Protein AF-A0A957WY30-F1 (afdb_monomer)

Sequence (82 aa):
PMPRDGKPILGPVPHVPGFYMATSHSGITLSPIHGKIISDLIVEGETDISIEDYDPLRFQRQGFRDTPDRSMPADPLVPRKL

Structure (mmCIF, N/CA/C/O backbone):
data_AF-A0A957WY30-F1
#
_entry.id   AF-A0A957WY30-F1
#
loop_
_atom_site.group_PDB
_atom_site.id
_atom_site.type_symbol
_atom_site.label_atom_id
_atom_site.label_alt_id
_atom_site.label_comp_id
_atom_site.label_asym_id
_atom_site.label_entity_id
_atom_site.label_seq_id
_atom_site.pdbx_PDB_ins_code
_atom_site.Cartn_x
_atom_site.Cartn_y
_atom_site.Cartn_z
_atom_site.occupancy
_atom_site.B_iso_or_equiv
_atom_site.auth_seq_id
_atom_site.auth_comp_id
_atom_site.auth_asym_id
_atom_site.auth_atom_id
_atom_site.pdbx_PDB_model_num
ATOM 1 N N . PRO A 1 1 ? 8.113 -10.123 -8.761 1.00 70.50 1 PRO A N 1
ATOM 2 C CA . PRO A 1 1 ? 7.655 -9.523 -10.041 1.00 70.50 1 PRO A CA 1
ATOM 3 C C . PRO A 1 1 ? 7.877 -8.007 -9.984 1.00 70.50 1 PRO A C 1
ATOM 5 O O . PRO A 1 1 ? 7.778 -7.448 -8.894 1.00 70.50 1 PRO A O 1
ATOM 8 N N . MET A 1 2 ? 8.222 -7.367 -11.104 1.00 84.75 2 MET A N 1
ATOM 9 C CA . MET A 1 2 ? 8.519 -5.930 -11.160 1.00 84.75 2 MET A CA 1
ATOM 10 C C . MET A 1 2 ? 7.599 -5.251 -12.185 1.00 84.75 2 MET A C 1
ATOM 12 O O . MET A 1 2 ? 7.618 -5.651 -13.350 1.00 84.75 2 MET A O 1
ATOM 16 N N . PRO A 1 3 ? 6.783 -4.263 -11.776 1.00 85.94 3 PRO A N 1
ATOM 17 C CA . PRO A 1 3 ? 6.018 -3.435 -12.708 1.00 85.94 3 PRO A CA 1
ATOM 18 C C . PRO A 1 3 ? 6.933 -2.661 -13.6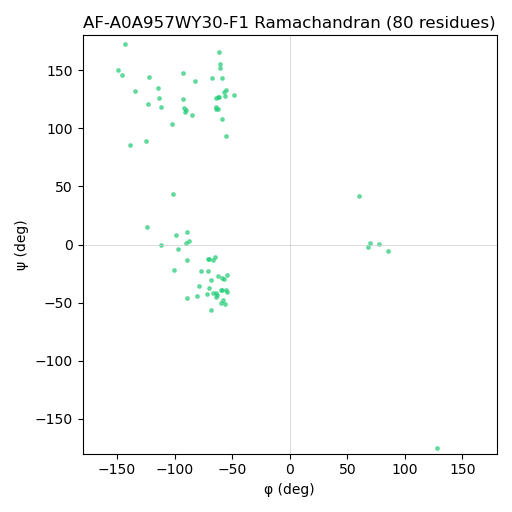68 1.00 85.94 3 PRO A C 1
ATOM 20 O O . PRO A 1 3 ? 8.091 -2.398 -13.347 1.00 85.94 3 PRO A O 1
ATOM 23 N N . ARG A 1 4 ? 6.423 -2.279 -14.848 1.00 84.38 4 ARG A N 1
ATOM 24 C CA . ARG A 1 4 ? 7.226 -1.629 -15.909 1.00 84.38 4 ARG A CA 1
ATOM 25 C C . ARG A 1 4 ? 7.895 -0.321 -15.477 1.00 84.38 4 ARG A C 1
ATOM 27 O O . ARG A 1 4 ? 8.935 0.026 -16.019 1.00 84.38 4 ARG A O 1
ATOM 34 N N . ASP A 1 5 ? 7.304 0.394 -14.528 1.00 90.75 5 ASP A N 1
ATOM 35 C CA . ASP A 1 5 ? 7.844 1.643 -13.982 1.00 90.75 5 ASP A CA 1
ATOM 36 C C . ASP A 1 5 ? 8.820 1.428 -12.813 1.00 90.75 5 ASP A C 1
ATOM 38 O O . ASP A 1 5 ? 9.289 2.394 -12.216 1.00 90.75 5 ASP A O 1
ATOM 42 N N . GLY A 1 6 ? 9.114 0.174 -12.457 1.00 90.44 6 GLY A N 1
ATOM 43 C CA . GLY A 1 6 ? 10.007 -0.181 -11.355 1.00 90.44 6 GLY A CA 1
ATOM 44 C C . GLY A 1 6 ? 9.454 0.128 -9.961 1.00 90.44 6 GLY A C 1
ATOM 45 O O . GLY A 1 6 ? 10.135 -0.145 -8.972 1.00 90.44 6 GLY A O 1
ATOM 46 N N . LYS A 1 7 ? 8.231 0.663 -9.851 1.00 93.38 7 LYS A N 1
ATOM 47 C CA . LYS A 1 7 ? 7.603 1.024 -8.576 1.00 93.38 7 LYS A CA 1
ATOM 48 C C . LYS A 1 7 ? 6.754 -0.134 -8.040 1.00 93.38 7 LYS A C 1
ATOM 50 O O . LYS A 1 7 ? 6.164 -0.874 -8.831 1.00 93.38 7 LYS A O 1
ATOM 55 N N . PRO A 1 8 ? 6.640 -0.314 -6.712 1.00 94.75 8 PRO A N 1
ATOM 56 C CA . PRO A 1 8 ? 5.707 -1.286 -6.151 1.00 94.75 8 PRO A CA 1
ATOM 57 C C . PRO A 1 8 ? 4.251 -0.955 -6.517 1.00 94.75 8 PRO A C 1
ATOM 59 O O . PRO A 1 8 ? 3.925 0.134 -6.993 1.00 94.75 8 PRO A O 1
ATOM 62 N N . ILE A 1 9 ? 3.362 -1.921 -6.313 1.00 95.06 9 ILE A N 1
ATOM 63 C CA . ILE A 1 9 ? 1.911 -1.715 -6.350 1.00 95.06 9 ILE A CA 1
ATOM 64 C C . ILE A 1 9 ? 1.397 -1.901 -4.928 1.00 95.06 9 ILE A C 1
ATOM 66 O O . ILE A 1 9 ? 1.573 -2.987 -4.371 1.00 95.06 9 ILE A O 1
ATOM 70 N N . LEU A 1 10 ? 0.804 -0.850 -4.363 1.00 96.25 10 LEU A N 1
ATOM 71 C CA . LEU A 1 10 ? 0.312 -0.796 -2.988 1.00 96.25 10 LEU A CA 1
ATOM 72 C C . LEU A 1 10 ? -1.089 -0.187 -2.967 1.00 96.25 10 LEU A C 1
ATOM 74 O O . LEU A 1 10 ? -1.295 0.882 -3.533 1.00 96.25 10 LEU A O 1
ATOM 78 N N . GLY A 1 11 ? -2.020 -0.827 -2.264 1.00 96.06 11 GLY A N 1
ATOM 79 C CA . GLY A 1 11 ? -3.315 -0.232 -1.934 1.00 96.06 11 GLY A CA 1
ATOM 80 C C . GLY A 1 11 ? -4.524 -1.094 -2.299 1.00 96.06 11 GLY A C 1
ATOM 81 O O . GLY A 1 11 ? -4.366 -2.252 -2.703 1.00 96.06 11 GLY A O 1
ATOM 82 N N . PRO A 1 12 ? -5.741 -0.555 -2.116 1.00 95.38 12 PRO A N 1
ATOM 83 C CA . PRO A 1 12 ? -6.976 -1.264 -2.419 1.00 95.38 12 PRO A CA 1
ATOM 84 C C . PRO A 1 12 ? -7.118 -1.487 -3.924 1.00 95.38 12 PRO A C 1
ATOM 86 O O . PRO A 1 12 ? -6.770 -0.627 -4.733 1.00 95.38 12 PRO A O 1
ATOM 89 N N . VAL A 1 13 ? -7.669 -2.636 -4.304 1.00 92.56 13 VAL A N 1
ATOM 90 C CA . VAL A 1 13 ? -8.023 -2.923 -5.692 1.00 92.56 13 VAL A CA 1
ATOM 91 C C . VAL A 1 13 ? -9.461 -2.462 -5.931 1.00 92.56 13 VAL A C 1
ATOM 93 O O . VAL A 1 13 ? -10.393 -2.998 -5.325 1.00 92.56 13 VAL A O 1
ATOM 96 N N . PRO A 1 14 ? -9.679 -1.474 -6.812 1.00 83.00 14 PRO A N 1
ATOM 97 C CA . PRO A 1 14 ? -11.021 -0.992 -7.092 1.00 83.00 14 PRO A CA 1
ATOM 98 C C . PRO A 1 14 ? -11.916 -2.093 -7.662 1.00 83.00 14 PRO A C 1
ATOM 100 O O . PRO A 1 14 ? -11.458 -3.021 -8.325 1.00 83.00 14 PRO A O 1
ATOM 103 N N . HIS A 1 15 ? -13.218 -1.957 -7.409 1.00 86.56 15 HIS A N 1
ATOM 104 C CA . HIS A 1 15 ? -14.272 -2.901 -7.804 1.00 86.56 15 HIS A CA 1
ATOM 105 C C . HIS A 1 15 ? -14.252 -4.266 -7.093 1.00 86.56 15 HIS A C 1
ATOM 107 O O . HIS A 1 15 ? -15.175 -5.051 -7.303 1.00 86.56 15 HIS A O 1
ATOM 113 N N . VAL A 1 16 ? -13.279 -4.532 -6.211 1.00 93.50 16 VAL A N 1
ATOM 114 C CA . VAL A 1 16 ? -13.241 -5.736 -5.364 1.00 93.50 16 VAL A CA 1
ATOM 115 C C . VAL A 1 16 ? -13.122 -5.321 -3.890 1.00 93.50 16 VAL A C 1
ATOM 117 O O . VAL A 1 16 ? -12.012 -5.161 -3.379 1.00 93.50 16 VAL A O 1
ATOM 120 N N . PRO A 1 17 ? -14.250 -5.108 -3.185 1.00 90.44 17 PRO A N 1
ATOM 121 C CA . PRO A 1 17 ? -14.237 -4.670 -1.791 1.00 90.44 17 PRO A CA 1
ATOM 122 C C . PRO A 1 17 ? -13.415 -5.601 -0.893 1.00 90.44 17 PRO A C 1
ATOM 124 O O . PRO A 1 17 ? -13.560 -6.820 -0.954 1.00 90.44 17 PRO A O 1
ATOM 127 N N . GLY A 1 18 ? -12.557 -5.018 -0.055 1.00 93.50 18 GLY A N 1
ATOM 128 C CA . GLY A 1 18 ? -11.701 -5.759 0.875 1.00 93.50 18 GLY A CA 1
ATOM 129 C C . GLY A 1 18 ? -10.466 -6.412 0.243 1.00 93.50 18 GLY A C 1
ATOM 130 O O . GLY A 1 18 ? -9.693 -7.043 0.962 1.00 93.50 18 GLY A O 1
ATOM 131 N N . PHE A 1 19 ? -10.243 -6.268 -1.068 1.00 95.88 19 PHE A N 1
ATOM 132 C CA . PHE A 1 19 ? -9.033 -6.768 -1.713 1.00 95.88 19 PHE A CA 1
ATOM 133 C C . PHE A 1 19 ? -7.946 -5.691 -1.769 1.00 95.88 19 PHE A C 1
ATOM 135 O O . PHE A 1 19 ? -8.153 -4.604 -2.307 1.00 95.88 19 PHE A O 1
ATOM 142 N N . TYR A 1 20 ? -6.767 -6.019 -1.245 1.00 96.19 20 TYR A N 1
ATOM 143 C CA . TYR A 1 20 ? -5.600 -5.140 -1.203 1.00 96.19 20 TYR A CA 1
ATOM 144 C C . TYR A 1 20 ? -4.424 -5.806 -1.906 1.00 96.19 20 TYR A C 1
ATOM 146 O O . TYR A 1 20 ? -4.229 -7.020 -1.814 1.00 96.19 20 TYR A O 1
ATOM 154 N N . MET A 1 21 ? -3.618 -5.003 -2.592 1.00 94.62 21 MET A N 1
ATOM 155 C CA . MET A 1 21 ? -2.432 -5.462 -3.296 1.00 94.62 21 MET A CA 1
ATOM 156 C C . MET A 1 21 ? -1.176 -4.873 -2.663 1.00 94.62 21 MET A C 1
ATOM 158 O O . MET A 1 21 ? -1.107 -3.676 -2.401 1.00 94.62 21 MET A O 1
ATOM 162 N N . ALA A 1 22 ? -0.171 -5.724 -2.456 1.00 95.50 22 ALA A N 1
ATOM 163 C CA . ALA A 1 22 ? 1.172 -5.324 -2.059 1.00 95.50 22 ALA A CA 1
ATOM 164 C C . ALA A 1 22 ? 2.209 -6.152 -2.823 1.00 95.50 22 ALA A C 1
ATOM 166 O O . ALA A 1 22 ? 2.657 -7.203 -2.369 1.00 95.50 22 ALA A O 1
ATOM 167 N N . THR A 1 23 ? 2.560 -5.700 -4.026 1.00 92.94 23 THR A N 1
ATOM 168 C CA . THR A 1 23 ? 3.539 -6.374 -4.889 1.00 92.94 23 THR A CA 1
ATOM 169 C C . THR A 1 23 ? 4.778 -5.513 -5.064 1.00 92.94 23 THR A C 1
ATOM 171 O O . THR A 1 23 ? 4.705 -4.366 -5.497 1.00 92.94 23 THR A O 1
ATOM 174 N N . SER A 1 24 ? 5.939 -6.093 -4.766 1.00 92.31 24 SER A N 1
ATOM 175 C CA . SER A 1 24 ? 7.238 -5.441 -4.903 1.00 92.31 24 SER A CA 1
ATOM 176 C C . SER A 1 24 ? 8.324 -6.465 -5.229 1.00 92.31 24 SER A C 1
ATOM 178 O O . SER A 1 24 ? 8.249 -7.620 -4.807 1.00 92.31 24 SER A O 1
ATOM 180 N N . HIS A 1 25 ? 9.360 -6.042 -5.955 1.00 92.44 25 HIS A N 1
ATOM 181 C CA . HIS A 1 25 ? 10.581 -6.833 -6.132 1.00 92.44 25 HIS A CA 1
ATOM 182 C C . HIS A 1 25 ? 11.381 -6.943 -4.821 1.00 92.44 25 HIS A C 1
ATOM 184 O O . HIS A 1 25 ? 12.013 -7.961 -4.556 1.00 92.44 25 HIS A O 1
ATOM 190 N N . SER A 1 26 ? 11.304 -5.923 -3.966 1.00 90.88 26 SER A N 1
ATOM 191 C CA . SER A 1 26 ? 12.086 -5.809 -2.729 1.00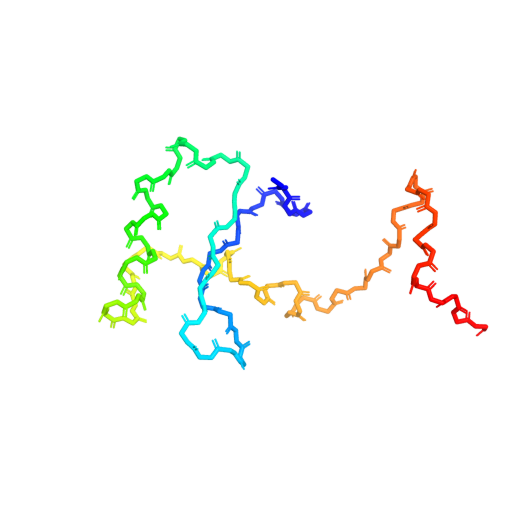 90.88 26 SER A CA 1
ATOM 192 C C . SER A 1 26 ? 11.258 -6.182 -1.495 1.00 90.88 26 SER A C 1
ATOM 194 O O . SER A 1 26 ? 11.282 -5.485 -0.483 1.00 90.88 26 SER A O 1
ATOM 196 N N . GLY A 1 27 ? 10.488 -7.272 -1.591 1.00 92.19 27 GLY A N 1
ATOM 197 C CA . GLY A 1 27 ? 9.487 -7.658 -0.590 1.00 92.19 27 GLY A CA 1
ATOM 198 C C . GLY A 1 27 ? 10.048 -7.889 0.815 1.00 92.19 27 GLY A C 1
ATOM 199 O O . GLY A 1 27 ? 9.423 -7.465 1.777 1.00 92.19 27 GLY A O 1
ATOM 200 N N . ILE A 1 28 ? 11.235 -8.494 0.944 1.00 95.50 28 ILE A N 1
ATOM 201 C CA . ILE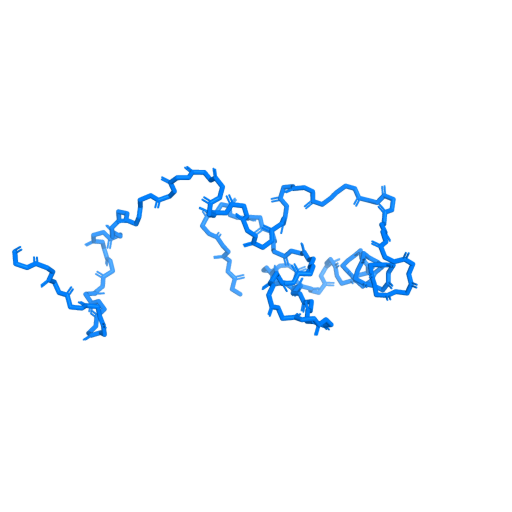 A 1 28 ? 11.870 -8.746 2.251 1.00 95.50 28 ILE A CA 1
ATOM 202 C C . ILE A 1 28 ? 12.305 -7.427 2.893 1.00 95.50 28 ILE A C 1
ATOM 204 O O . ILE A 1 28 ? 11.862 -7.095 3.991 1.00 95.50 28 ILE A O 1
ATOM 208 N N . THR A 1 29 ? 13.126 -6.650 2.184 1.00 96.38 29 THR A N 1
ATOM 209 C CA . THR A 1 29 ? 13.700 -5.392 2.680 1.00 96.38 29 THR A CA 1
ATOM 210 C C . THR A 1 29 ? 12.630 -4.372 3.059 1.00 96.38 29 THR A C 1
ATOM 212 O O . THR A 1 29 ? 12.768 -3.677 4.059 1.00 96.38 29 THR A O 1
ATOM 215 N N . LEU A 1 30 ? 11.554 -4.292 2.273 1.00 95.81 30 LEU A N 1
ATOM 216 C CA . LEU A 1 30 ? 10.470 -3.331 2.475 1.00 95.81 30 LEU A CA 1
ATOM 217 C C . LEU A 1 30 ? 9.256 -3.931 3.199 1.00 95.81 30 LEU A C 1
ATOM 219 O O . LEU A 1 30 ? 8.225 -3.272 3.309 1.00 95.81 30 LEU A O 1
ATOM 223 N N . SER A 1 31 ? 9.352 -5.161 3.716 1.00 96.75 31 SER A N 1
ATOM 224 C CA . SER A 1 31 ? 8.235 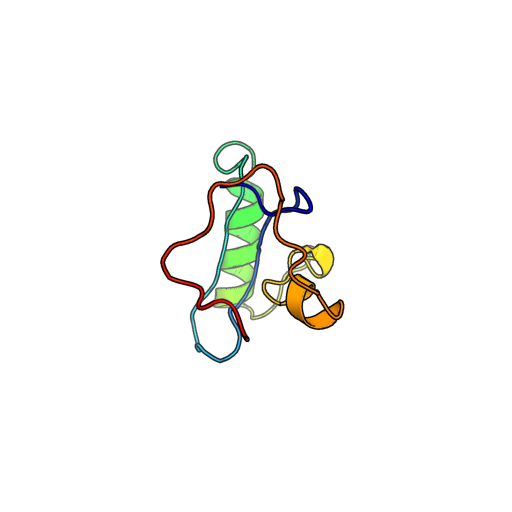-5.790 4.432 1.00 96.75 31 SER A CA 1
ATOM 225 C C . SER A 1 31 ? 7.701 -4.950 5.602 1.00 96.75 31 SER A C 1
ATOM 227 O O . SER A 1 31 ? 6.476 -4.866 5.707 1.00 96.75 31 SER A O 1
ATOM 229 N N . PRO A 1 32 ? 8.523 -4.252 6.422 1.00 97.31 32 PRO A N 1
ATOM 230 C CA . PRO A 1 32 ? 7.984 -3.486 7.546 1.00 97.31 32 PRO A CA 1
ATOM 231 C C . PRO A 1 32 ? 7.138 -2.291 7.095 1.00 97.31 32 PRO A C 1
ATOM 233 O O . PRO A 1 32 ? 6.060 -2.058 7.636 1.00 97.31 32 PRO A O 1
ATOM 236 N N . ILE A 1 33 ? 7.591 -1.559 6.070 1.00 97.19 33 ILE A N 1
ATOM 237 C CA . ILE A 1 33 ? 6.868 -0.385 5.565 1.00 97.19 33 ILE A CA 1
ATOM 238 C C . ILE A 1 33 ? 5.599 -0.801 4.813 1.00 97.19 33 ILE A C 1
ATOM 240 O O . ILE A 1 33 ? 4.540 -0.227 5.045 1.00 97.19 33 ILE A O 1
ATOM 244 N N . HIS A 1 34 ? 5.659 -1.845 3.977 1.00 97.06 34 HIS A N 1
ATOM 245 C CA . HIS A 1 34 ? 4.470 -2.343 3.283 1.00 97.06 34 HIS A CA 1
ATOM 246 C C . HIS A 1 34 ? 3.434 -2.898 4.263 1.00 97.06 34 HIS A C 1
ATOM 248 O O . HIS A 1 34 ? 2.249 -2.631 4.100 1.00 97.06 34 HIS A O 1
ATOM 254 N N . GLY A 1 35 ? 3.874 -3.643 5.283 1.00 97.56 35 GLY A N 1
ATOM 255 C CA . GLY A 1 35 ? 2.989 -4.173 6.316 1.00 97.56 35 GLY A CA 1
ATOM 256 C C . GLY A 1 35 ? 2.224 -3.061 7.027 1.00 97.56 35 GLY A C 1
ATOM 257 O O . GLY A 1 35 ? 1.004 -3.140 7.107 1.00 97.56 35 GLY A O 1
ATOM 258 N N . LYS A 1 36 ? 2.930 -2.001 7.446 1.00 98.06 36 LYS A N 1
ATOM 259 C CA . LYS A 1 36 ? 2.338 -0.816 8.082 1.00 98.06 36 LYS A CA 1
ATOM 260 C C . LYS A 1 36 ? 1.322 -0.112 7.175 1.00 98.06 36 LYS A C 1
ATOM 262 O O . LYS A 1 36 ? 0.192 0.110 7.591 1.00 98.06 36 LYS A O 1
ATOM 267 N N . ILE A 1 37 ? 1.694 0.170 5.924 1.00 98.06 37 ILE A N 1
ATOM 268 C CA . ILE A 1 37 ? 0.805 0.811 4.939 1.00 98.06 37 ILE A CA 1
ATOM 269 C C . ILE A 1 37 ? -0.483 0.002 4.764 1.00 98.06 37 ILE A C 1
ATOM 271 O O . ILE A 1 37 ? -1.578 0.544 4.860 1.00 98.06 37 ILE A O 1
ATOM 275 N N . ILE A 1 38 ? -0.366 -1.303 4.509 1.00 97.94 38 ILE A N 1
ATOM 276 C CA . ILE A 1 38 ? -1.532 -2.146 4.233 1.00 97.94 38 ILE A CA 1
ATOM 277 C C . ILE A 1 38 ? -2.383 -2.346 5.488 1.00 97.94 38 ILE A C 1
ATOM 279 O O . ILE A 1 38 ? -3.605 -2.341 5.377 1.00 97.94 38 ILE A O 1
ATOM 283 N N . SER A 1 39 ? -1.778 -2.488 6.672 1.00 98.19 39 SER A N 1
ATOM 284 C CA . SER A 1 39 ? -2.546 -2.593 7.915 1.00 98.19 39 SER A CA 1
ATOM 285 C C . SER A 1 39 ? -3.343 -1.325 8.201 1.00 98.19 39 SER A C 1
ATOM 287 O O . SER A 1 39 ? -4.514 -1.431 8.548 1.00 98.19 39 SER A O 1
ATOM 289 N N . ASP A 1 40 ? -2.744 -0.148 8.007 1.00 98.44 40 ASP A N 1
ATOM 290 C CA . 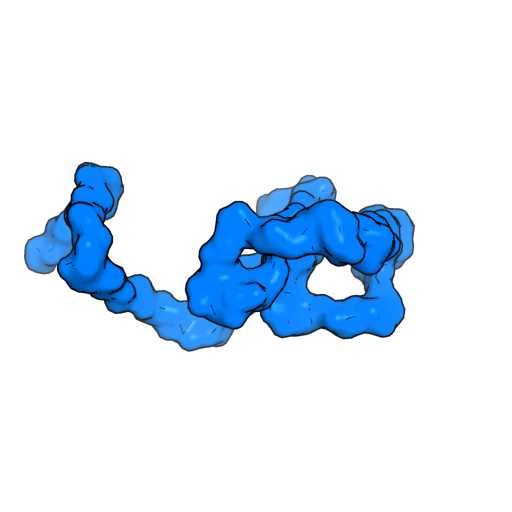ASP A 1 40 ? -3.422 1.131 8.234 1.00 98.44 40 ASP A CA 1
ATOM 291 C C . ASP A 1 40 ? -4.598 1.296 7.254 1.00 98.44 40 ASP A C 1
ATOM 293 O O . ASP A 1 40 ? -5.726 1.547 7.666 1.00 98.44 40 ASP A O 1
ATOM 297 N N . LEU A 1 41 ? -4.391 0.993 5.967 1.00 96.88 41 LEU A N 1
ATOM 298 C CA . LEU A 1 41 ? -5.463 1.026 4.962 1.00 96.88 41 LEU A CA 1
ATOM 299 C C . LEU A 1 41 ? -6.606 0.032 5.227 1.00 96.88 41 LEU A C 1
ATOM 301 O O . LEU A 1 41 ? -7.723 0.247 4.753 1.00 96.88 41 LEU A O 1
ATOM 305 N N . ILE A 1 42 ? -6.332 -1.083 5.908 1.00 97.00 42 ILE A N 1
ATOM 306 C CA . ILE A 1 42 ? -7.347 -2.082 6.269 1.00 97.00 42 ILE A CA 1
ATOM 307 C C . ILE A 1 42 ? -8.127 -1.647 7.513 1.00 97.00 42 ILE A C 1
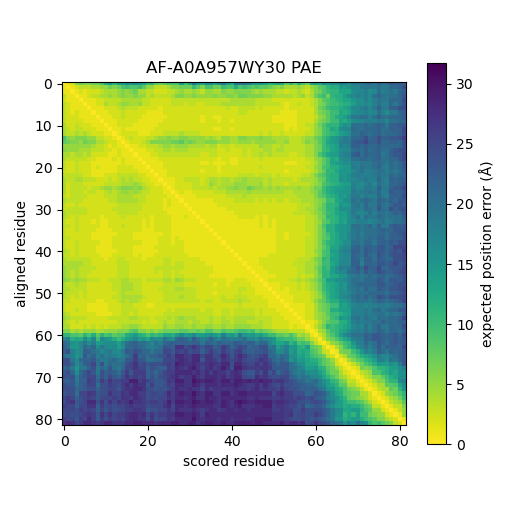ATOM 309 O O . ILE A 1 42 ? -9.343 -1.819 7.548 1.00 97.00 42 ILE A O 1
ATOM 313 N N . VAL A 1 43 ? -7.437 -1.146 8.540 1.00 98.00 43 VAL A N 1
ATOM 314 C CA . VAL A 1 43 ? -8.030 -0.874 9.859 1.00 98.00 43 VAL A CA 1
ATOM 315 C C . VAL A 1 43 ? -8.604 0.538 9.941 1.00 98.00 43 VAL A C 1
ATOM 317 O O . VAL A 1 43 ? -9.732 0.706 10.396 1.00 98.00 43 VAL A O 1
ATOM 320 N N . GLU A 1 44 ? -7.852 1.530 9.470 1.00 97.62 44 GLU A N 1
ATOM 321 C CA . GLU A 1 44 ? -8.182 2.957 9.570 1.00 97.62 44 GLU A CA 1
ATOM 322 C C . GLU A 1 44 ? -8.775 3.508 8.262 1.00 97.62 44 GLU A C 1
ATOM 324 O O . GLU A 1 44 ? -9.485 4.510 8.260 1.00 97.62 44 GLU A O 1
ATOM 329 N N . GLY A 1 45 ? -8.509 2.845 7.131 1.00 95.25 45 GLY A N 1
ATOM 330 C CA . GLY A 1 45 ? -8.958 3.276 5.800 1.00 95.25 45 GLY A CA 1
ATOM 331 C C . GLY A 1 45 ? -8.034 4.291 5.121 1.00 95.25 45 GLY A C 1
ATOM 332 O O . GLY A 1 45 ? -8.220 4.596 3.943 1.00 95.25 45 GLY A O 1
ATOM 333 N N . GLU A 1 46 ? -7.003 4.761 5.821 1.00 95.69 46 GLU A N 1
ATOM 334 C CA . GLU A 1 46 ? -5.983 5.685 5.327 1.00 95.69 46 GLU A CA 1
ATOM 335 C C . GLU A 1 46 ? -4.604 5.347 5.910 1.00 95.69 46 GLU A C 1
ATOM 337 O O . GLU A 1 46 ? -4.471 4.466 6.754 1.00 95.69 46 GLU A O 1
ATOM 342 N N . THR A 1 47 ? -3.552 6.004 5.425 1.00 97.06 47 THR A N 1
ATOM 343 C CA . THR A 1 47 ? -2.190 5.868 5.958 1.00 97.06 47 THR A CA 1
ATOM 344 C C . THR A 1 47 ? -1.462 7.205 5.846 1.00 97.06 47 THR A C 1
ATOM 346 O O . THR A 1 47 ? -1.650 7.936 4.874 1.00 97.06 47 THR A O 1
ATOM 349 N N . ASP A 1 48 ? -0.590 7.511 6.808 1.00 96.19 48 ASP A N 1
ATOM 350 C CA . ASP A 1 48 ? 0.212 8.745 6.807 1.00 96.19 48 ASP A CA 1
ATOM 351 C C . ASP A 1 48 ? 1.319 8.745 5.736 1.00 96.19 48 ASP A C 1
ATOM 353 O O . ASP A 1 48 ? 1.950 9.769 5.461 1.00 96.19 48 ASP A O 1
ATOM 357 N N . ILE A 1 49 ? 1.600 7.585 5.134 1.00 95.75 49 ILE A N 1
ATOM 358 C CA . ILE A 1 49 ? 2.601 7.442 4.079 1.00 95.75 49 ILE A CA 1
ATOM 359 C C . ILE A 1 49 ? 1.913 7.620 2.728 1.00 95.75 49 ILE A C 1
ATOM 361 O O . ILE A 1 49 ? 1.082 6.806 2.337 1.00 95.75 49 ILE A O 1
ATOM 365 N N . SER A 1 50 ? 2.302 8.645 1.967 1.00 94.69 50 SER A N 1
ATOM 366 C CA . SER A 1 50 ? 1.755 8.835 0.620 1.00 94.69 50 SER A CA 1
ATOM 367 C C . SER A 1 50 ? 2.080 7.644 -0.291 1.00 94.69 50 SER A C 1
ATOM 369 O O . SER A 1 50 ? 3.239 7.244 -0.440 1.00 94.69 50 SER A O 1
ATOM 371 N N . ILE A 1 51 ? 1.035 7.093 -0.915 1.00 94.50 51 ILE A N 1
ATOM 372 C CA . ILE A 1 51 ? 1.111 5.956 -1.843 1.00 94.50 51 ILE A CA 1
ATOM 373 C C . ILE A 1 51 ? 0.511 6.249 -3.223 1.00 94.50 51 ILE A C 1
ATOM 375 O O . ILE A 1 51 ? 0.267 5.321 -3.990 1.00 94.50 51 ILE A O 1
ATOM 379 N N . GLU A 1 52 ? 0.283 7.519 -3.564 1.00 92.12 52 GLU A N 1
ATOM 380 C CA . GLU A 1 52 ? -0.349 7.930 -4.832 1.00 92.12 52 GLU A CA 1
ATOM 381 C C . GLU A 1 52 ? 0.372 7.351 -6.061 1.00 92.12 52 GLU A C 1
ATOM 383 O O . GLU A 1 52 ? -0.250 6.841 -6.992 1.00 92.12 52 GLU A O 1
ATOM 388 N N . ASP A 1 53 ? 1.703 7.339 -6.011 1.00 92.56 53 ASP A N 1
ATOM 389 C CA . ASP A 1 53 ? 2.580 6.786 -7.045 1.00 92.56 53 ASP A CA 1
ATOM 390 C C . ASP A 1 53 ? 2.547 5.252 -7.149 1.00 92.56 53 ASP A C 1
ATOM 392 O O . ASP A 1 53 ? 3.085 4.682 -8.104 1.00 92.56 53 ASP A O 1
ATOM 396 N N . TYR A 1 54 ? 1.954 4.575 -6.166 1.00 94.19 54 TYR A N 1
ATOM 397 C CA . TYR A 1 54 ? 1.905 3.117 -6.047 1.00 94.19 54 TYR A CA 1
ATOM 398 C C . TYR A 1 54 ? 0.496 2.551 -6.244 1.00 94.19 54 TYR A C 1
ATOM 400 O O . TYR A 1 54 ? 0.349 1.327 -6.245 1.00 94.19 54 TYR A O 1
ATOM 408 N N . ASP A 1 55 ? -0.495 3.418 -6.486 1.00 91.56 55 ASP A N 1
ATOM 409 C CA . ASP A 1 55 ? -1.894 3.069 -6.749 1.00 91.56 55 ASP A CA 1
ATOM 410 C C . ASP A 1 55 ? -1.984 1.946 -7.811 1.00 91.56 55 ASP A C 1
ATOM 412 O O . ASP A 1 55 ? -1.372 2.065 -8.888 1.00 91.56 55 ASP A O 1
ATOM 416 N N . PRO A 1 56 ? -2.729 0.850 -7.552 1.00 91.19 56 PRO A N 1
ATOM 417 C CA . PRO A 1 56 ? -2.952 -0.217 -8.526 1.00 91.19 56 PRO A CA 1
ATOM 418 C C . PRO A 1 56 ? -3.523 0.263 -9.870 1.00 91.19 56 PRO A C 1
ATOM 420 O O . PRO A 1 56 ? -3.278 -0.368 -10.899 1.00 91.19 56 PRO A O 1
ATOM 423 N N . LEU A 1 57 ? -4.240 1.391 -9.897 1.00 88.31 57 LEU A N 1
ATOM 424 C CA . LEU A 1 57 ? -4.814 1.989 -11.103 1.00 88.31 57 LEU A CA 1
ATOM 425 C C . LEU A 1 57 ? -3.917 2.996 -11.822 1.00 88.31 57 LEU A C 1
ATOM 427 O O . LEU A 1 57 ? -4.332 3.549 -12.848 1.00 88.31 57 LEU A O 1
ATOM 431 N N . ARG A 1 58 ? -2.692 3.254 -11.356 1.00 89.31 58 ARG A N 1
ATOM 432 C CA . ARG A 1 58 ? -1.843 4.301 -11.954 1.00 89.31 58 ARG A CA 1
ATOM 433 C C . ARG A 1 58 ? -1.593 4.113 -13.455 1.00 89.31 58 ARG A C 1
ATOM 435 O O . ARG A 1 58 ? -1.495 5.091 -14.188 1.00 89.31 58 ARG A O 1
ATOM 442 N N . PHE A 1 59 ? -1.581 2.870 -13.937 1.00 85.81 59 PHE A N 1
ATOM 443 C CA . PHE A 1 59 ? -1.424 2.569 -15.363 1.00 85.81 59 PHE A CA 1
ATOM 444 C C . PHE A 1 59 ? -2.703 2.797 -16.181 1.00 85.81 59 P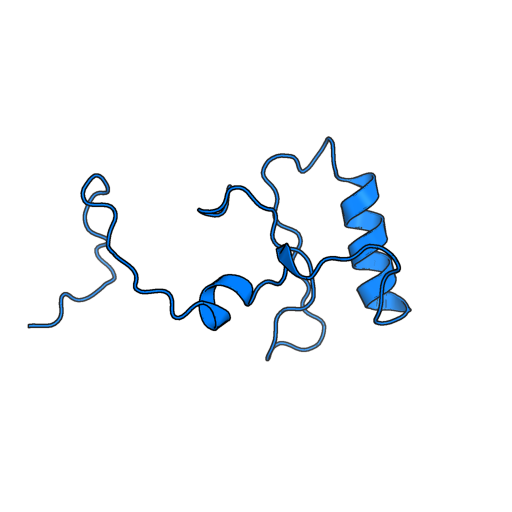HE A C 1
ATOM 446 O O . PHE A 1 59 ? -2.622 3.054 -17.376 1.00 85.81 59 PHE A O 1
ATOM 453 N N . GLN A 1 60 ? -3.887 2.775 -15.565 1.00 81.50 60 GLN A N 1
ATOM 454 C CA . GLN A 1 60 ? -5.140 3.100 -16.257 1.00 81.50 60 GLN A CA 1
ATOM 455 C C . GLN A 1 60 ? -5.329 4.615 -16.405 1.00 81.50 60 GLN A C 1
ATOM 457 O O . GLN A 1 60 ? -5.816 5.088 -17.431 1.00 81.50 60 GLN A O 1
ATOM 462 N N . ARG A 1 61 ? -4.890 5.392 -15.407 1.00 66.56 61 ARG A N 1
ATOM 463 C CA . ARG A 1 61 ? -5.036 6.860 -15.378 1.00 66.56 61 ARG A CA 1
ATOM 464 C C . ARG A 1 61 ? -4.139 7.576 -16.396 1.00 66.56 61 ARG A C 1
ATOM 466 O O . ARG A 1 61 ? -4.458 8.686 -16.805 1.00 66.56 61 ARG A O 1
ATOM 473 N N . GLN A 1 62 ? -3.055 6.939 -16.840 1.00 58.72 62 GLN A N 1
ATOM 474 C CA . GLN A 1 62 ? -2.080 7.526 -17.770 1.00 58.72 62 GLN A CA 1
ATOM 475 C C . GLN A 1 62 ? -2.397 7.296 -19.262 1.00 58.72 62 GLN A C 1
ATOM 477 O O . GLN A 1 62 ? -1.552 7.573 -20.109 1.00 58.72 62 GLN A O 1
ATOM 482 N N . GLY A 1 63 ? -3.593 6.802 -19.620 1.00 48.56 63 GLY A N 1
ATOM 483 C CA . GLY A 1 63 ? -3.937 6.553 -21.029 1.00 48.56 63 GLY A CA 1
ATOM 484 C C . GLY A 1 63 ? -2.986 5.546 -21.681 1.00 48.56 63 GLY A C 1
ATOM 485 O O . GLY A 1 63 ? -2.516 5.750 -22.803 1.00 48.56 63 GLY A O 1
ATOM 486 N N . PHE A 1 64 ? -2.650 4.488 -20.942 1.00 47.25 64 PHE A N 1
ATOM 487 C CA . PHE A 1 64 ? -1.649 3.516 -21.347 1.00 47.25 64 PHE A CA 1
ATOM 488 C C . PHE A 1 64 ? -2.063 2.802 -22.640 1.00 47.25 64 PHE A C 1
ATOM 490 O O . PHE A 1 64 ? -3.069 2.096 -22.701 1.00 47.25 64 PHE A O 1
ATOM 497 N N . ARG A 1 65 ? -1.258 2.996 -23.690 1.00 49.12 65 ARG A N 1
ATOM 498 C CA . ARG A 1 65 ? -1.251 2.144 -24.878 1.00 49.12 65 ARG A CA 1
ATOM 499 C C . ARG A 1 65 ? -0.231 1.043 -24.636 1.00 49.12 65 ARG A C 1
ATOM 501 O O . ARG A 1 65 ? 0.965 1.332 -24.583 1.00 49.12 65 ARG A O 1
ATOM 508 N N . ASP A 1 66 ? -0.703 -0.197 -24.545 1.00 51.66 66 ASP A N 1
ATOM 509 C CA . ASP A 1 66 ? 0.130 -1.388 -24.703 1.00 51.66 66 ASP A CA 1
ATOM 510 C C . ASP A 1 66 ? 0.839 -1.297 -26.056 1.00 51.66 66 ASP A C 1
ATOM 512 O O . ASP A 1 66 ? 0.293 -1.659 -27.097 1.00 51.66 66 ASP A O 1
ATOM 516 N N . THR A 1 67 ? 2.053 -0.754 -26.071 1.00 49.41 67 THR A N 1
ATOM 517 C CA . THR A 1 67 ? 2.953 -0.980 -27.196 1.00 49.41 67 THR A CA 1
ATOM 518 C C . THR A 1 67 ? 3.637 -2.297 -26.868 1.00 49.41 67 THR A C 1
ATOM 520 O O . THR A 1 67 ? 4.375 -2.338 -25.878 1.00 49.41 67 THR A O 1
ATOM 523 N N . PRO A 1 68 ? 3.366 -3.389 -27.607 1.00 51.00 68 PRO A N 1
ATOM 52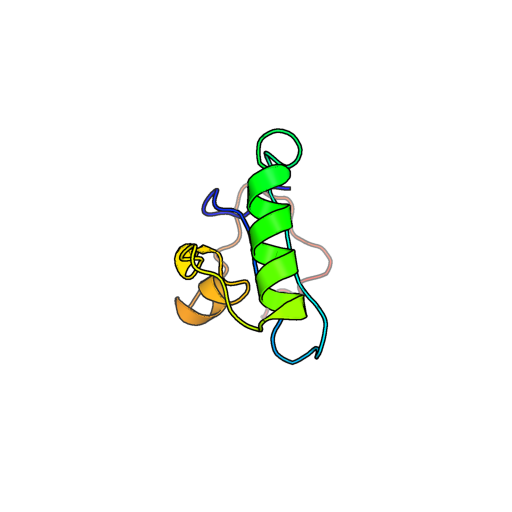4 C CA . PRO A 1 68 ? 3.966 -4.674 -27.299 1.00 51.00 68 PRO A CA 1
ATOM 525 C C . PRO A 1 68 ? 5.479 -4.514 -27.316 1.00 51.00 68 PRO A C 1
ATOM 527 O O . PRO A 1 68 ? 6.042 -3.940 -28.254 1.00 51.00 68 PRO A O 1
ATOM 530 N N . ASP A 1 69 ? 6.127 -5.011 -26.270 1.00 58.34 69 ASP A N 1
ATOM 531 C CA . ASP A 1 69 ? 7.567 -5.195 -26.287 1.00 58.34 69 ASP A CA 1
ATOM 532 C C . ASP A 1 69 ? 7.894 -6.131 -27.458 1.00 58.34 69 ASP A C 1
ATOM 534 O O . ASP A 1 69 ? 7.579 -7.318 -27.420 1.00 58.34 69 ASP A O 1
ATOM 538 N N . ARG A 1 70 ? 8.481 -5.583 -28.530 1.00 58.62 70 ARG A N 1
ATOM 539 C CA . ARG A 1 70 ? 8.779 -6.328 -29.764 1.00 58.62 70 ARG A CA 1
ATOM 540 C C . ARG A 1 70 ? 9.810 -7.442 -29.556 1.00 58.62 70 ARG A C 1
ATOM 542 O O . ARG A 1 70 ? 10.005 -8.236 -30.470 1.00 58.62 70 ARG A O 1
ATOM 549 N N . SER A 1 71 ? 10.477 -7.477 -28.400 1.00 59.59 71 SER A N 1
ATOM 550 C CA . SER A 1 71 ? 11.434 -8.521 -28.035 1.00 59.59 71 SER A CA 1
ATOM 551 C C . SER A 1 71 ? 10.795 -9.719 -27.317 1.00 59.59 71 SER A C 1
ATOM 553 O O . SER A 1 71 ? 11.421 -10.774 -27.234 1.00 59.59 71 SER A O 1
ATOM 555 N N . MET A 1 72 ? 9.545 -9.597 -26.852 1.00 48.66 72 MET A N 1
ATOM 556 C CA . MET A 1 72 ? 8.801 -10.703 -26.246 1.00 48.66 72 MET A CA 1
ATOM 557 C C . MET A 1 72 ? 8.161 -11.587 -27.329 1.00 48.66 72 MET A C 1
ATOM 559 O O . MET A 1 72 ? 7.634 -11.065 -28.31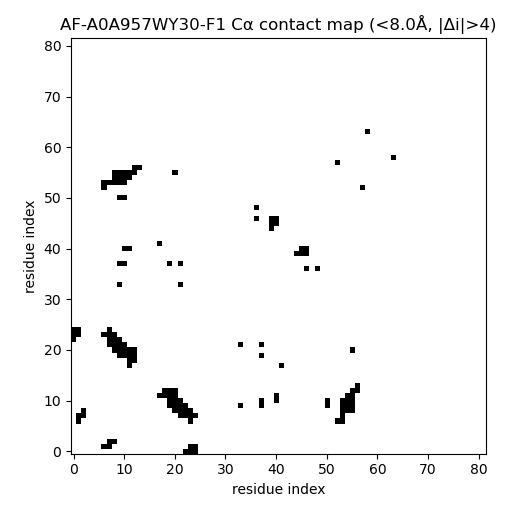9 1.00 48.66 72 MET A O 1
ATOM 563 N N . PRO A 1 73 ? 8.156 -12.923 -27.162 1.00 53.59 73 PRO A N 1
ATOM 564 C CA . PRO A 1 73 ? 7.378 -13.796 -28.032 1.00 53.59 73 PRO A CA 1
ATOM 565 C C . PRO A 1 73 ? 5.898 -13.402 -27.961 1.00 53.59 73 PRO A C 1
ATOM 567 O O . PRO A 1 73 ? 5.401 -13.004 -26.908 1.00 53.59 73 PRO A O 1
ATOM 570 N N . ALA A 1 74 ? 5.200 -13.479 -29.096 1.00 60.28 74 ALA A N 1
ATOM 571 C CA . ALA A 1 74 ? 3.794 -13.099 -29.175 1.00 60.28 74 ALA A CA 1
ATOM 572 C C . ALA A 1 74 ? 2.964 -13.890 -28.151 1.00 60.28 74 ALA A C 1
ATOM 574 O O . ALA A 1 74 ? 3.033 -15.119 -28.128 1.00 60.28 74 ALA A O 1
ATOM 575 N N . ASP A 1 75 ? 2.184 -13.181 -27.333 1.00 61.31 75 ASP A N 1
ATOM 576 C CA . ASP A 1 75 ? 1.249 -13.796 -26.395 1.00 61.31 75 ASP A CA 1
ATOM 577 C C . ASP A 1 75 ? 0.169 -14.561 -27.187 1.00 61.31 75 ASP A C 1
ATOM 579 O O . ASP A 1 75 ? -0.571 -13.939 -27.960 1.00 61.31 75 ASP A O 1
ATOM 583 N N . PRO A 1 76 ? 0.069 -15.896 -27.041 1.00 57.38 76 PRO A N 1
ATOM 584 C CA . PRO A 1 76 ? -0.896 -16.702 -27.781 1.00 57.38 76 PRO A CA 1
ATOM 585 C C . PRO A 1 76 ? -2.355 -16.414 -27.399 1.00 57.38 76 PRO A C 1
ATOM 587 O O . PRO A 1 76 ? -3.255 -16.837 -28.123 1.00 57.38 76 PRO A O 1
ATOM 590 N N . LEU A 1 77 ? -2.611 -15.707 -26.291 1.00 59.47 77 LEU A N 1
ATOM 591 C CA . LEU A 1 77 ? -3.958 -15.411 -25.796 1.00 59.47 77 LEU A CA 1
ATOM 592 C C . LEU A 1 77 ? -4.480 -14.027 -26.203 1.00 59.47 77 LEU A C 1
ATOM 594 O O . LEU A 1 77 ? -5.644 -13.721 -25.941 1.00 59.47 77 LEU A O 1
ATOM 598 N N . VAL A 1 78 ? -3.670 -13.200 -26.873 1.00 58.34 78 VAL A N 1
ATOM 599 C CA . VAL A 1 78 ? -4.103 -11.879 -27.351 1.00 58.34 78 VAL A CA 1
ATOM 600 C C . VAL A 1 78 ? -4.395 -11.950 -28.854 1.00 58.34 78 VAL A C 1
ATOM 602 O O . VAL A 1 78 ? -3.462 -11.971 -29.663 1.00 58.34 78 VAL A O 1
ATOM 605 N N . PRO A 1 79 ? -5.673 -11.978 -29.281 1.00 44.31 79 PRO A N 1
ATOM 606 C CA . PRO A 1 79 ? -5.998 -12.012 -30.699 1.00 44.31 79 PRO A CA 1
ATOM 607 C C . PRO A 1 79 ? -5.516 -10.726 -31.378 1.00 44.31 79 PRO A C 1
ATOM 609 O O . PRO A 1 79 ? -5.862 -9.614 -30.967 1.00 44.31 79 PRO A O 1
ATOM 612 N N . ARG A 1 80 ? -4.722 -10.871 -32.448 1.00 48.31 80 ARG A N 1
ATOM 613 C CA . ARG A 1 80 ? -4.354 -9.741 -33.309 1.00 48.31 80 ARG A CA 1
ATOM 614 C C . ARG A 1 80 ? -5.628 -9.220 -33.965 1.00 48.31 80 ARG A C 1
ATOM 616 O O . ARG A 1 80 ? -6.286 -9.957 -34.696 1.00 48.31 80 ARG A O 1
ATOM 623 N N . LYS A 1 81 ? -5.985 -7.966 -33.690 1.00 46.50 81 LYS A N 1
ATOM 624 C CA . LYS A 1 81 ? -7.036 -7.286 -34.450 1.00 46.50 81 LYS A CA 1
ATOM 625 C C . LYS A 1 81 ? -6.575 -7.178 -35.909 1.00 46.50 81 LYS A C 1
ATOM 627 O O . LYS A 1 81 ? -5.445 -6.750 -36.145 1.00 46.50 81 LYS A O 1
ATOM 632 N N . LEU A 1 82 ? -7.429 -7.654 -36.819 1.00 44.25 82 LEU A N 1
ATOM 633 C CA . LEU A 1 82 ? -7.316 -7.495 -38.274 1.00 44.25 82 LEU A CA 1
ATOM 634 C C . LEU A 1 82 ? -7.290 -6.014 -38.663 1.00 44.25 82 LEU A C 1
ATOM 636 O O . LEU A 1 82 ? -8.001 -5.229 -37.991 1.00 44.25 82 LEU A O 1
#

Mean predicted aligned error: 10.09 Å

Radius of gyration: 15.66 Å; Cα contacts (8 Å, |Δi|>4): 70; chains: 1; bounding box: 28×26×48 Å

Solvent-accessible surface area (backbone atoms only — not comparable to full-atom values): 5400 Å² total; per-residue (Å²): 106,73,51,96,84,72,50,49,35,40,46,66,42,84,100,41,90,93,42,70,44,81,49,42,72,56,48,77,86,43,37,69,61,52,50,51,47,52,50,30,43,71,76,72,66,48,59,96,65,89,47,77,90,18,36,72,56,55,62,68,77,67,70,67,72,88,71,75,64,86,87,53,80,82,61,90,86,61,82,79,81,129

Foldseek 3Di:
DADPVRDWAWAADPPDPPDTDTDHPCCVVCVVVRVQQNVCCNPVVGDPDDCVVRHPCPCVVVVDDCPDPPPDDDDPPDDDDD

Nearest PDB structures (foldseek):
  7fgp-assembly1_A  TM=8.262E-01  e=1.563E-02  Aureimonas altamirensis DSM 21988
  7fgp-assembly1_B  TM=8.638E-01  e=3.680E-02  Aureimonas altamirensis DSM 21988

Secondary structure (DSSP, 8-state):
---TTS--EEEEPTTSTT-EEEE-TTTTTTHHHHHHHHHHHHHTS--SS--GGG-TTHHHHTT------TTSPPPTTSPPP-

pLDDT: mean 82.57, std 18.29, range [44.25, 98.44]